Protein AF-G9Y517-F1 (afdb_monomer_lite)

Organism: NCBI:txid1002364

InterPro domains:
  IPR016024 Armadillo-type fold [SSF48371] (9-104)

Foldseek 3Di:
DQPDADPVLLVVLVVCLPPPPPPVVSVLVSLQSCLRHNEVVCVVVLLCQLAVPPDPSSNLSSLSSLLSNCVNPVVCLVVSLVSLLVSLVRDDDLLSNLSSLQSNCSSVVHCLFWDADPVGNSDIDGDSVSSVVSSVVVSVVD

Radius of gyration: 14.8 Å; chains: 1; bounding box: 39×31×41 Å

Structure (mmCIF, N/CA/C/O backbone):
data_AF-G9Y517-F1
#
_entry.id   AF-G9Y517-F1
#
loop_
_atom_site.group_PDB
_atom_site.id
_atom_site.type_symbol
_atom_site.label_atom_id
_atom_site.label_alt_id
_atom_site.label_comp_id
_atom_site.label_asym_id
_atom_site.label_entity_id
_atom_site.label_seq_id
_atom_site.pdbx_PDB_ins_code
_atom_site.Cartn_x
_atom_site.Cartn_y
_atom_site.Cartn_z
_atom_site.occupancy
_atom_site.B_iso_or_equiv
_atom_site.auth_seq_id
_atom_site.auth_comp_id
_atom_site.auth_asym_id
_atom_site.auth_atom_id
_atom_site.pdbx_PDB_model_num
ATOM 1 N N . MET A 1 1 ? -6.512 11.450 -17.112 1.00 41.44 1 MET A N 1
ATOM 2 C CA . MET A 1 1 ? -5.089 11.076 -17.294 1.00 41.44 1 MET A CA 1
ATOM 3 C C . MET A 1 1 ? -4.964 9.589 -16.956 1.00 41.44 1 MET A C 1
ATOM 5 O O . MET A 1 1 ? -5.635 9.190 -16.020 1.00 41.44 1 MET A O 1
ATOM 9 N N . GLY A 1 2 ? -4.247 8.755 -17.728 1.00 46.31 2 GLY A N 1
ATOM 10 C CA . GLY A 1 2 ? -4.102 7.310 -17.409 1.00 46.31 2 GLY A CA 1
ATOM 11 C C . GLY A 1 2 ? -4.378 6.291 -18.531 1.00 46.31 2 GLY A C 1
ATOM 12 O O . GLY A 1 2 ? -4.600 5.121 -18.240 1.00 46.31 2 GLY A O 1
ATOM 13 N N . LYS A 1 3 ? -4.385 6.703 -19.808 1.00 56.94 3 LYS A N 1
ATOM 14 C CA . LYS A 1 3 ? -4.526 5.782 -20.959 1.00 56.94 3 LYS A CA 1
ATOM 15 C C . LYS A 1 3 ? -3.193 5.366 -21.596 1.00 56.94 3 LYS A C 1
ATOM 17 O O . LYS A 1 3 ? -3.203 4.612 -22.561 1.00 56.94 3 LYS A O 1
ATOM 22 N N . LEU A 1 4 ? -2.061 5.863 -21.091 1.00 63.06 4 LEU A N 1
ATOM 23 C CA . LEU A 1 4 ? -0.753 5.483 -21.617 1.00 63.06 4 LEU A CA 1
ATOM 24 C C . LEU A 1 4 ? -0.429 4.066 -21.128 1.00 63.06 4 LEU A C 1
ATOM 26 O O . LEU A 1 4 ? -0.341 3.834 -19.924 1.00 63.06 4 LEU A O 1
ATOM 30 N N . ARG A 1 5 ? -0.291 3.123 -22.058 1.00 68.81 5 ARG A N 1
ATOM 31 C CA . ARG A 1 5 ? 0.213 1.770 -21.805 1.00 68.81 5 ARG A CA 1
ATOM 32 C C . ARG A 1 5 ? 1.487 1.599 -22.621 1.00 68.81 5 ARG A C 1
ATOM 34 O O . ARG A 1 5 ? 1.512 1.969 -23.790 1.00 68.81 5 ARG A O 1
ATOM 41 N N . CYS A 1 6 ? 2.537 1.082 -21.996 1.00 84.19 6 CYS A N 1
ATOM 42 C CA . CYS A 1 6 ? 3.800 0.782 -22.661 1.00 84.19 6 CYS A CA 1
ATOM 43 C C . CYS A 1 6 ? 4.339 -0.535 -22.107 1.00 84.19 6 CYS A C 1
ATOM 45 O O . CYS A 1 6 ? 4.932 -0.564 -21.031 1.00 84.19 6 CYS A O 1
ATOM 47 N N . GLU A 1 7 ? 4.109 -1.627 -22.832 1.00 85.62 7 GLU A N 1
ATOM 48 C CA . GLU A 1 7 ? 4.526 -2.969 -22.406 1.00 85.62 7 GLU A CA 1
ATOM 49 C C . GLU A 1 7 ? 6.039 -3.059 -22.203 1.00 85.62 7 GLU A C 1
ATOM 51 O O . GLU A 1 7 ? 6.492 -3.660 -21.233 1.00 85.62 7 GLU A O 1
ATOM 56 N N . TYR A 1 8 ? 6.822 -2.389 -23.053 1.00 89.81 8 TYR A N 1
ATOM 57 C CA . TYR A 1 8 ? 8.273 -2.321 -22.902 1.00 89.81 8 TYR A CA 1
ATOM 58 C C . TYR A 1 8 ? 8.694 -1.643 -21.590 1.00 89.81 8 TYR A C 1
ATOM 60 O O . TYR A 1 8 ? 9.484 -2.202 -20.835 1.00 89.81 8 TYR A O 1
ATOM 68 N N . ALA A 1 9 ? 8.133 -0.469 -21.276 1.00 90.56 9 ALA A N 1
ATOM 69 C CA . ALA A 1 9 ? 8.460 0.243 -20.040 1.00 90.56 9 ALA A CA 1
ATOM 70 C C . ALA A 1 9 ? 8.012 -0.535 -18.794 1.00 90.56 9 ALA A C 1
ATOM 72 O O . ALA A 1 9 ? 8.720 -0.540 -17.791 1.00 90.56 9 ALA A O 1
ATOM 73 N N . LEU A 1 10 ? 6.865 -1.217 -18.868 1.00 92.56 10 LEU A N 1
ATOM 74 C CA . LEU A 1 10 ? 6.382 -2.064 -17.781 1.00 92.56 10 LEU A CA 1
ATOM 75 C C . LEU A 1 10 ? 7.316 -3.263 -17.576 1.00 92.56 10 LEU A C 1
ATOM 77 O O . LEU A 1 10 ? 7.724 -3.529 -16.450 1.00 92.56 10 LEU A O 1
ATOM 81 N N . SER A 1 11 ? 7.715 -3.929 -18.661 1.00 92.12 11 SER A N 1
ATOM 82 C CA . SER A 1 11 ? 8.642 -5.069 -18.622 1.00 92.12 11 SER A CA 1
ATOM 83 C C . SER A 1 11 ? 9.999 -4.675 -18.039 1.00 92.12 11 SER A C 1
ATOM 85 O O . SER A 1 11 ? 10.548 -5.392 -17.206 1.00 92.12 11 SER A O 1
ATOM 87 N N . LEU A 1 12 ? 10.511 -3.502 -18.421 1.00 92.88 12 LEU A N 1
ATOM 88 C CA . LEU A 1 12 ? 11.741 -2.949 -17.864 1.00 92.88 12 LEU A CA 1
ATOM 89 C C . LEU A 1 12 ? 11.582 -2.623 -16.370 1.00 92.88 12 LEU A C 1
ATOM 91 O O . LEU A 1 12 ? 12.456 -2.928 -15.567 1.00 92.88 12 LEU A O 1
ATOM 95 N N . ALA A 1 13 ? 10.452 -2.047 -15.957 1.00 94.62 13 ALA A N 1
ATOM 96 C CA . ALA A 1 13 ? 10.204 -1.800 -14.539 1.00 94.62 13 ALA A CA 1
ATOM 97 C C . ALA A 1 13 ? 10.179 -3.109 -13.728 1.00 94.62 13 ALA A C 1
ATOM 99 O O . ALA A 1 13 ? 10.792 -3.177 -12.663 1.00 94.62 13 ALA A O 1
ATOM 100 N N . PHE A 1 14 ? 9.556 -4.169 -14.255 1.00 93.81 14 PHE A N 1
ATOM 101 C CA . PHE A 1 14 ? 9.573 -5.498 -13.638 1.00 93.81 14 PHE A CA 1
ATOM 102 C C . PHE A 1 14 ? 10.987 -6.080 -13.511 1.00 93.81 14 PHE A C 1
ATOM 104 O O . PHE A 1 14 ? 11.303 -6.663 -12.476 1.00 93.81 14 PHE A O 1
ATOM 111 N N . SER A 1 15 ? 11.858 -5.901 -14.510 1.00 91.81 15 SER A N 1
ATOM 112 C CA . SER A 1 15 ? 13.219 -6.451 -14.448 1.00 91.81 15 SER A CA 1
ATOM 113 C C . SER A 1 15 ? 14.106 -5.764 -13.406 1.00 91.81 15 SER A C 1
ATOM 115 O O . SER A 1 15 ? 15.059 -6.371 -12.928 1.00 91.81 15 SER A O 1
ATOM 117 N N . TYR A 1 16 ? 13.808 -4.512 -13.044 1.00 92.69 16 TYR A N 1
ATOM 118 C CA . TYR A 1 16 ? 14.651 -3.708 -12.152 1.00 92.69 16 TYR A CA 1
ATOM 119 C C . TYR A 1 16 ? 14.077 -3.489 -10.745 1.00 92.69 16 TYR A C 1
ATOM 121 O O . TYR A 1 16 ? 14.823 -3.118 -9.841 1.00 92.69 16 TYR A O 1
ATOM 129 N N . VAL A 1 17 ? 12.793 -3.769 -10.498 1.00 92.75 17 VAL A N 1
ATOM 130 C CA . VAL A 1 17 ? 12.168 -3.560 -9.172 1.00 92.75 17 VAL A CA 1
ATOM 131 C C . VAL A 1 17 ? 12.706 -4.499 -8.073 1.00 92.75 17 VAL A C 1
ATOM 133 O O . VAL A 1 17 ? 12.596 -4.201 -6.877 1.00 92.75 17 VAL A O 1
ATOM 136 N N . HIS A 1 18 ? 13.337 -5.608 -8.470 1.00 88.44 18 HIS A N 1
ATOM 137 C CA . HIS A 1 18 ? 14.040 -6.564 -7.600 1.00 88.44 18 HIS A CA 1
ATOM 138 C C . HIS A 1 18 ? 15.570 -6.429 -7.662 1.00 88.44 18 HIS A C 1
ATOM 140 O O . HIS A 1 18 ? 16.272 -7.333 -7.234 1.00 88.44 18 HIS A O 1
ATOM 146 N N . ASN A 1 19 ? 16.107 -5.357 -8.252 1.00 82.56 19 ASN A N 1
ATOM 147 C CA . ASN A 1 19 ? 17.553 -5.218 -8.376 1.00 82.56 19 ASN A CA 1
ATOM 148 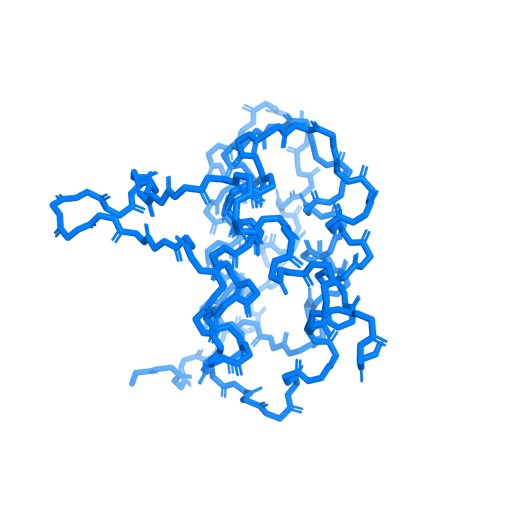C C . ASN A 1 19 ? 18.188 -4.929 -7.006 1.00 82.56 19 ASN A C 1
ATOM 150 O O . ASN A 1 19 ? 18.082 -3.812 -6.508 1.00 82.56 19 ASN A O 1
ATOM 154 N N . ASP A 1 20 ? 18.871 -5.923 -6.442 1.00 70.44 20 ASP A N 1
ATOM 155 C CA . ASP A 1 20 ? 19.502 -5.850 -5.119 1.00 70.44 20 ASP A CA 1
ATOM 156 C C . ASP A 1 20 ? 20.866 -5.126 -5.122 1.00 70.44 20 ASP A C 1
ATOM 158 O O . ASP A 1 20 ? 21.506 -5.020 -4.083 1.00 70.44 20 ASP A O 1
ATOM 162 N N . ASN A 1 21 ? 21.326 -4.598 -6.267 1.00 73.00 21 ASN A N 1
ATOM 163 C CA . ASN A 1 21 ? 22.617 -3.900 -6.389 1.00 73.00 21 ASN A CA 1
ATOM 164 C C . ASN A 1 21 ? 22.599 -2.454 -5.828 1.00 73.00 21 ASN A C 1
ATOM 166 O O . ASN A 1 21 ? 23.103 -1.540 -6.477 1.00 73.00 21 ASN A O 1
ATOM 170 N N . ASP A 1 22 ? 21.989 -2.227 -4.661 1.00 62.97 22 ASP A N 1
ATOM 171 C CA . ASP A 1 22 ? 21.970 -0.954 -3.907 1.00 62.97 22 ASP A CA 1
ATOM 172 C C . ASP A 1 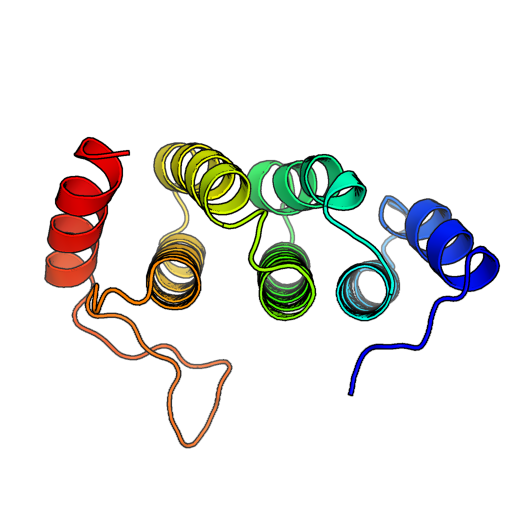22 ? 21.358 0.281 -4.612 1.00 62.97 22 ASP A C 1
ATOM 174 O O . ASP A 1 22 ? 21.472 1.413 -4.133 1.00 62.97 22 ASP A O 1
ATOM 178 N N . TYR A 1 23 ? 20.637 0.113 -5.723 1.00 83.31 23 TYR A N 1
ATOM 179 C CA . TYR A 1 23 ? 19.961 1.225 -6.406 1.00 83.31 23 TYR A CA 1
ATOM 180 C C . TYR A 1 23 ? 18.499 1.383 -5.974 1.00 83.31 23 TYR A C 1
ATOM 182 O O . TYR A 1 23 ? 17.586 1.296 -6.799 1.00 83.31 23 TYR A O 1
ATOM 190 N N . ASP A 1 24 ? 18.261 1.676 -4.694 1.00 89.75 24 ASP A N 1
ATOM 191 C CA . ASP A 1 24 ? 16.908 1.904 -4.160 1.00 89.75 24 ASP A CA 1
ATOM 192 C C . ASP A 1 24 ? 16.125 2.949 -4.964 1.00 89.75 24 ASP A C 1
ATOM 194 O O . ASP A 1 24 ? 14.946 2.765 -5.253 1.00 89.75 24 ASP A O 1
ATOM 198 N N . TYR A 1 25 ? 16.799 3.999 -5.435 1.00 91.31 25 TYR A N 1
ATOM 199 C CA . TYR A 1 25 ? 16.186 4.995 -6.314 1.00 91.31 25 TYR A CA 1
ATOM 200 C C . TYR A 1 25 ? 15.591 4.381 -7.595 1.00 91.31 25 TYR A C 1
ATOM 202 O O . TYR A 1 25 ? 14.483 4.730 -7.994 1.00 91.31 25 TYR A O 1
ATOM 210 N N . ILE A 1 26 ? 16.292 3.436 -8.234 1.00 92.62 26 ILE A N 1
ATOM 211 C CA . ILE A 1 26 ? 15.789 2.771 -9.445 1.00 92.62 26 ILE A CA 1
ATOM 212 C C . ILE A 1 26 ? 14.550 1.946 -9.102 1.00 92.62 26 ILE A C 1
ATOM 214 O O . ILE A 1 26 ? 13.549 2.021 -9.810 1.00 92.62 26 ILE A O 1
ATOM 218 N N . ARG A 1 27 ? 14.586 1.201 -7.995 1.00 94.38 27 ARG A N 1
ATOM 219 C CA . ARG A 1 27 ? 13.462 0.372 -7.541 1.00 94.38 27 ARG A CA 1
ATOM 220 C C . ARG A 1 27 ? 12.228 1.219 -7.222 1.00 94.38 27 ARG A C 1
ATOM 222 O O . ARG A 1 27 ? 11.115 0.843 -7.587 1.00 94.38 27 ARG A O 1
ATOM 229 N N . GLU A 1 28 ? 12.435 2.375 -6.596 1.00 94.75 28 GLU A N 1
ATOM 230 C CA . GLU A 1 28 ? 11.397 3.369 -6.320 1.00 94.75 28 GLU A CA 1
ATOM 231 C C . GLU A 1 28 ? 10.752 3.869 -7.622 1.00 94.75 28 GLU A C 1
ATOM 233 O O . GLU A 1 28 ? 9.532 3.798 -7.788 1.00 94.75 28 GLU A O 1
ATOM 238 N N . VAL A 1 29 ? 11.572 4.287 -8.594 1.00 94.56 29 VAL A N 1
ATOM 239 C CA . VAL A 1 29 ? 11.108 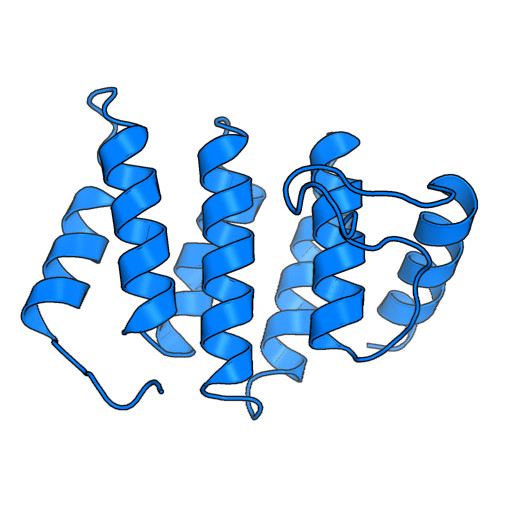4.723 -9.920 1.00 94.56 29 VAL A CA 1
ATOM 240 C C . VAL A 1 29 ? 10.347 3.607 -10.637 1.00 94.56 29 VAL A C 1
ATOM 242 O O . VAL A 1 29 ? 9.287 3.862 -11.212 1.00 94.56 29 VAL A O 1
ATOM 245 N N . CYS A 1 30 ? 10.829 2.364 -10.574 1.00 95.88 30 CYS A N 1
ATOM 246 C CA . CYS A 1 30 ? 10.135 1.216 -11.150 1.00 95.88 30 CYS A CA 1
ATOM 247 C C . CYS A 1 30 ? 8.737 1.032 -10.545 1.00 95.88 30 CYS A C 1
ATOM 249 O O . CYS A 1 30 ? 7.791 0.781 -11.290 1.00 95.88 30 CYS A O 1
ATOM 251 N N . LEU A 1 31 ? 8.569 1.213 -9.231 1.00 97.00 31 LEU A N 1
ATOM 252 C CA . LEU A 1 31 ? 7.254 1.142 -8.588 1.00 97.00 31 LEU A CA 1
ATOM 253 C C . LEU A 1 31 ? 6.316 2.256 -9.062 1.00 97.00 31 LEU A C 1
ATOM 255 O O . LEU A 1 31 ? 5.147 1.981 -9.336 1.00 97.00 31 LEU A O 1
ATOM 259 N N . TYR A 1 32 ? 6.811 3.484 -9.244 1.00 94.94 32 TYR A N 1
ATOM 260 C CA . TYR A 1 32 ? 6.000 4.555 -9.830 1.00 94.94 32 TYR A CA 1
ATOM 261 C C . TYR A 1 32 ? 5.566 4.232 -11.260 1.00 94.94 32 TYR A C 1
ATOM 263 O O . TYR A 1 32 ? 4.387 4.386 -11.585 1.00 94.94 32 TYR A O 1
ATOM 271 N N . VAL A 1 33 ? 6.476 3.711 -12.091 1.00 95.00 33 VAL A N 1
ATOM 272 C CA . VAL A 1 33 ? 6.149 3.260 -13.451 1.00 95.00 33 VAL A CA 1
ATOM 273 C C . VAL A 1 33 ? 5.076 2.170 -13.404 1.00 95.00 33 VAL A C 1
ATOM 275 O O . VAL A 1 33 ? 4.045 2.312 -14.061 1.00 95.00 33 VAL A O 1
ATOM 278 N N . ILE A 1 34 ? 5.249 1.132 -12.581 1.00 95.69 34 ILE A N 1
ATOM 279 C CA . ILE A 1 34 ? 4.254 0.061 -12.404 1.00 95.69 34 ILE A CA 1
ATOM 280 C C . ILE A 1 34 ? 2.892 0.643 -11.994 1.00 95.69 34 ILE A C 1
ATOM 282 O O . ILE A 1 34 ? 1.871 0.280 -12.577 1.00 95.69 34 ILE A O 1
ATOM 286 N N . GLY A 1 35 ? 2.858 1.596 -11.060 1.00 95.12 35 GLY A N 1
ATOM 287 C CA . GLY A 1 35 ? 1.628 2.280 -10.658 1.00 95.12 35 GLY A CA 1
ATOM 288 C C . GLY A 1 35 ? 0.942 3.030 -11.804 1.00 95.12 35 GLY A C 1
ATOM 289 O O . GLY A 1 35 ? -0.278 2.944 -11.966 1.00 95.12 35 GLY A O 1
ATOM 290 N N . TRP A 1 36 ? 1.717 3.747 -12.622 1.00 92.94 36 TRP A N 1
ATOM 291 C CA . TRP A 1 36 ? 1.196 4.556 -13.726 1.00 92.94 36 TRP A CA 1
ATOM 292 C C . TRP A 1 36 ? 0.667 3.726 -14.896 1.00 92.94 36 TRP A C 1
ATOM 294 O O . TRP A 1 36 ? -0.375 4.073 -15.458 1.00 92.94 36 TRP A O 1
ATOM 304 N N . ILE A 1 37 ? 1.375 2.658 -15.281 1.00 92.56 37 ILE A N 1
ATOM 305 C CA . ILE A 1 37 ? 1.100 1.935 -16.534 1.00 92.56 37 ILE A CA 1
ATOM 306 C C . ILE A 1 37 ? 0.709 0.461 -16.367 1.00 92.56 37 ILE A C 1
ATOM 308 O O . ILE A 1 37 ? 0.202 -0.099 -17.335 1.00 92.56 37 ILE A O 1
ATOM 312 N N . GLY A 1 38 ? 0.860 -0.144 -15.181 1.00 91.94 38 GLY A N 1
ATOM 313 C CA . GLY A 1 38 ? 0.538 -1.559 -14.896 1.00 91.94 38 GLY A CA 1
ATOM 314 C C . GLY A 1 38 ? -0.962 -1.880 -14.929 1.00 91.94 38 GLY A C 1
ATOM 315 O O . GLY A 1 38 ? -1.727 -1.168 -15.561 1.00 91.94 38 GLY A O 1
ATOM 316 N N . ASP A 1 39 ? -1.446 -2.889 -14.223 1.00 92.69 39 ASP A N 1
ATOM 317 C CA . ASP A 1 39 ? -2.881 -3.090 -13.947 1.00 92.69 39 ASP A CA 1
ATOM 318 C C . ASP A 1 39 ? -3.045 -3.974 -12.700 1.00 92.69 39 ASP A C 1
ATOM 320 O O . ASP A 1 39 ? -2.090 -4.141 -11.939 1.00 92.69 39 ASP A O 1
ATOM 324 N N . SER A 1 40 ? -4.241 -4.512 -12.440 1.00 93.94 40 SER A N 1
ATOM 325 C CA . SER A 1 40 ? -4.472 -5.361 -11.266 1.00 93.94 40 SER A CA 1
ATOM 326 C C . SER A 1 40 ? -3.593 -6.619 -11.245 1.00 93.94 40 SER A C 1
ATOM 328 O O . SER A 1 40 ? -3.294 -7.115 -10.164 1.00 93.94 40 SER A O 1
ATOM 330 N N . SER A 1 41 ? -3.068 -7.084 -12.387 1.00 94.00 41 SER A N 1
ATOM 331 C CA . SER A 1 41 ? -2.099 -8.194 -12.415 1.00 94.00 41 SER A CA 1
ATOM 332 C C . SER A 1 41 ? -0.785 -7.873 -11.691 1.00 94.00 41 SER A C 1
ATOM 334 O O . SER A 1 41 ? -0.048 -8.781 -11.319 1.00 94.00 41 SER A O 1
ATOM 336 N N . CYS A 1 42 ? -0.495 -6.590 -11.444 1.00 95.69 42 CYS A N 1
ATOM 337 C CA . CYS A 1 42 ? 0.692 -6.143 -10.713 1.00 95.69 42 CYS A CA 1
ATOM 338 C C . CYS A 1 42 ? 0.512 -6.193 -9.184 1.00 95.69 42 CYS A C 1
ATOM 340 O O . CYS A 1 42 ? 1.489 -6.039 -8.450 1.00 95.69 42 CYS A O 1
ATOM 342 N N . LEU A 1 43 ? -0.713 -6.392 -8.680 1.00 96.19 43 LEU A N 1
ATOM 343 C CA . LEU A 1 43 ? -1.009 -6.363 -7.244 1.00 96.19 43 LEU A CA 1
ATOM 344 C C . LEU A 1 43 ? -0.209 -7.384 -6.413 1.00 96.19 43 LEU A C 1
ATOM 346 O O . LEU A 1 43 ? 0.245 -6.995 -5.336 1.00 96.19 43 LEU A O 1
ATOM 350 N N . PRO A 1 44 ? 0.048 -8.629 -6.872 1.00 95.69 44 PRO A N 1
ATOM 351 C CA . PRO A 1 44 ? 0.891 -9.571 -6.136 1.00 95.69 44 PRO A CA 1
ATOM 352 C C . PRO A 1 44 ? 2.317 -9.057 -5.903 1.00 95.69 44 PRO A C 1
ATOM 354 O O . PRO A 1 44 ? 2.826 -9.158 -4.789 1.00 95.69 44 PRO A O 1
ATOM 357 N N . LEU A 1 45 ? 2.935 -8.441 -6.918 1.00 96.50 45 LEU A N 1
ATOM 358 C CA . LEU A 1 45 ? 4.264 -7.836 -6.785 1.00 96.50 45 LEU A CA 1
ATOM 359 C C . LEU A 1 45 ? 4.247 -6.678 -5.787 1.00 96.50 45 LEU A C 1
ATOM 361 O O . LEU A 1 45 ? 5.148 -6.532 -4.968 1.00 96.50 45 LEU A O 1
ATOM 365 N N . ILE A 1 46 ? 3.215 -5.841 -5.841 1.00 96.81 46 ILE A N 1
ATOM 366 C CA . ILE A 1 46 ? 3.120 -4.690 -4.944 1.00 96.81 46 ILE A CA 1
ATOM 367 C C . ILE A 1 46 ? 2.868 -5.143 -3.500 1.00 96.81 46 ILE A C 1
ATOM 369 O O . ILE A 1 46 ? 3.443 -4.565 -2.580 1.00 96.81 46 ILE A O 1
ATOM 373 N N . LYS A 1 47 ? 2.070 -6.203 -3.292 1.00 96.38 47 LYS A N 1
ATOM 374 C CA . LYS A 1 47 ? 1.905 -6.845 -1.979 1.00 96.38 47 LYS A CA 1
ATOM 375 C C . LYS A 1 47 ? 3.255 -7.314 -1.438 1.00 96.38 47 LYS A C 1
ATOM 377 O O . LYS A 1 47 ? 3.589 -6.985 -0.305 1.00 96.38 47 LYS A O 1
ATOM 382 N N . ASP A 1 48 ? 4.036 -8.020 -2.256 1.00 95.62 48 ASP A N 1
ATOM 383 C CA . ASP A 1 48 ? 5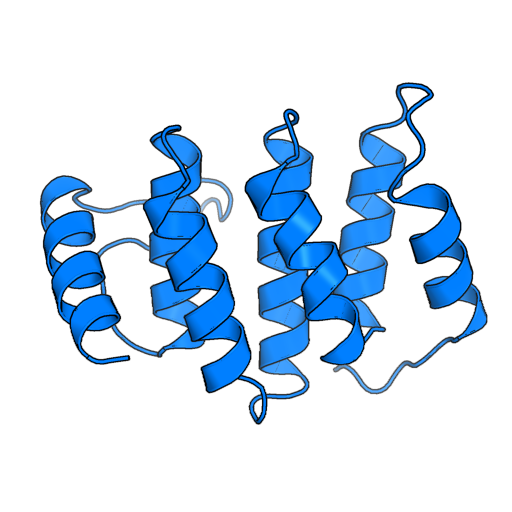.382 -8.472 -1.889 1.00 95.62 48 ASP A CA 1
ATOM 384 C C . ASP A 1 48 ? 6.260 -7.299 -1.425 1.00 95.62 48 ASP A C 1
ATOM 386 O O . ASP A 1 48 ? 6.824 -7.347 -0.333 1.00 95.62 48 ASP A O 1
ATOM 390 N N . LYS A 1 49 ? 6.279 -6.191 -2.177 1.00 95.38 49 LYS A N 1
ATOM 391 C CA . LYS A 1 49 ? 7.038 -4.986 -1.800 1.00 95.38 49 LYS A CA 1
ATOM 392 C C . LYS A 1 49 ? 6.502 -4.248 -0.577 1.00 95.38 49 LYS A C 1
ATOM 394 O O . LYS A 1 49 ? 7.263 -3.538 0.066 1.00 95.38 49 LYS A O 1
ATOM 399 N N . LEU A 1 50 ? 5.232 -4.399 -0.217 1.00 94.50 50 LEU A N 1
ATOM 400 C CA . LEU A 1 50 ? 4.701 -3.850 1.034 1.00 94.50 50 LEU A CA 1
ATOM 401 C C . LEU A 1 50 ? 5.068 -4.717 2.249 1.00 94.50 50 LEU A C 1
ATOM 403 O O . LEU A 1 50 ? 5.351 -4.183 3.325 1.00 94.50 50 LEU A O 1
ATOM 407 N N . THR A 1 51 ? 5.079 -6.041 2.086 1.00 94.00 51 THR A N 1
ATOM 408 C CA . THR A 1 51 ? 5.308 -6.991 3.182 1.00 94.00 51 THR A CA 1
ATOM 409 C C . THR A 1 51 ? 6.792 -7.242 3.440 1.00 94.00 51 THR A C 1
ATOM 411 O O . THR A 1 51 ? 7.240 -7.092 4.573 1.00 94.00 51 THR A O 1
ATOM 414 N N . ASN A 1 52 ? 7.550 -7.598 2.402 1.00 91.88 52 ASN A N 1
ATOM 415 C CA . ASN A 1 52 ? 8.879 -8.209 2.530 1.00 91.88 52 ASN A CA 1
ATOM 416 C C . ASN A 1 52 ? 10.042 -7.225 2.361 1.00 91.88 52 ASN A C 1
ATOM 418 O O . ASN A 1 52 ? 11.205 -7.602 2.478 1.00 91.88 52 ASN A O 1
ATOM 422 N N . GLU A 1 53 ? 9.746 -5.968 2.057 1.00 91.81 53 GLU A N 1
ATOM 423 C CA . GLU A 1 53 ? 10.761 -4.946 1.854 1.00 91.81 53 GLU A CA 1
ATOM 424 C C . GLU A 1 53 ? 11.302 -4.392 3.177 1.00 91.81 53 GLU A C 1
ATOM 426 O O . GLU A 1 53 ? 10.537 -4.129 4.101 1.00 91.81 53 GLU A O 1
ATOM 431 N N . ASN A 1 54 ? 12.606 -4.130 3.254 1.00 88.69 54 ASN A N 1
ATOM 432 C CA . ASN A 1 54 ? 13.211 -3.482 4.420 1.00 88.69 54 ASN A CA 1
ATOM 433 C C . ASN A 1 54 ? 13.283 -1.960 4.251 1.00 88.69 54 ASN A C 1
ATOM 435 O O . ASN A 1 54 ? 13.193 -1.216 5.229 1.00 88.69 54 ASN A O 1
ATOM 439 N N . ASN A 1 55 ? 13.426 -1.476 3.015 1.00 90.62 55 ASN A N 1
ATOM 440 C CA . ASN A 1 55 ? 13.499 -0.050 2.744 1.00 90.62 55 ASN A CA 1
ATOM 441 C C . ASN A 1 55 ? 12.112 0.619 2.824 1.00 90.62 55 ASN A C 1
ATOM 443 O O . ASN A 1 55 ? 11.222 0.396 1.997 1.00 90.62 55 ASN A O 1
ATOM 447 N N . LEU A 1 56 ? 11.959 1.526 3.794 1.00 89.25 56 LEU A N 1
ATOM 448 C CA . LEU A 1 56 ? 10.737 2.298 4.029 1.00 89.25 56 LEU A CA 1
ATOM 449 C C . LEU A 1 56 ? 10.252 3.058 2.781 1.00 89.25 56 LEU A C 1
ATOM 451 O O . LEU A 1 56 ? 9.053 3.081 2.505 1.00 89.25 56 LEU A O 1
ATOM 455 N N . LYS A 1 57 ? 11.164 3.663 2.010 1.00 90.19 57 LYS A N 1
ATOM 456 C CA . LYS A 1 57 ? 10.816 4.419 0.796 1.00 90.19 57 LYS A CA 1
ATOM 457 C C . LYS A 1 57 ? 10.208 3.513 -0.265 1.00 90.19 57 LYS A C 1
ATOM 459 O O . LYS A 1 57 ? 9.212 3.876 -0.883 1.00 90.19 57 LYS A O 1
ATOM 464 N N . ILE A 1 58 ? 10.748 2.306 -0.419 1.00 94.19 58 ILE A N 1
ATOM 465 C CA . ILE A 1 58 ? 10.232 1.314 -1.366 1.00 94.19 58 ILE A CA 1
ATOM 466 C C . ILE A 1 58 ? 8.841 0.828 -0.939 1.00 94.19 58 ILE A C 1
ATOM 468 O O . ILE A 1 58 ? 7.945 0.765 -1.781 1.00 94.19 58 ILE A O 1
ATOM 472 N N . LYS A 1 59 ? 8.600 0.595 0.361 1.00 94.12 59 LYS A N 1
ATOM 473 C CA . LYS A 1 59 ? 7.244 0.305 0.870 1.00 94.12 59 LYS A CA 1
ATOM 474 C C . LYS A 1 59 ? 6.259 1.439 0.564 1.00 94.12 59 LYS A C 1
ATOM 476 O O . LYS A 1 59 ? 5.145 1.191 0.102 1.00 94.12 59 LYS A O 1
ATOM 481 N N . ILE A 1 60 ? 6.657 2.693 0.790 1.00 91.88 60 ILE A N 1
ATOM 482 C CA . ILE A 1 60 ? 5.815 3.867 0.508 1.00 91.88 60 ILE A CA 1
ATOM 483 C C . ILE A 1 60 ? 5.513 3.972 -0.994 1.00 91.88 60 ILE A C 1
ATOM 485 O O . ILE A 1 60 ? 4.355 4.175 -1.373 1.00 91.88 60 ILE A O 1
ATOM 489 N N . ALA A 1 61 ? 6.517 3.784 -1.852 1.00 94.81 61 ALA A N 1
ATOM 490 C CA . ALA A 1 61 ? 6.346 3.778 -3.302 1.00 94.81 61 ALA A CA 1
ATOM 491 C C . ALA A 1 61 ? 5.418 2.643 -3.764 1.00 94.81 61 ALA A C 1
ATOM 493 O O . ALA A 1 61 ? 4.558 2.865 -4.617 1.00 94.81 61 ALA A O 1
ATOM 494 N N . ALA A 1 62 ? 5.510 1.459 -3.151 1.00 96.81 62 ALA A N 1
ATOM 495 C CA . ALA A 1 62 ? 4.611 0.339 -3.416 1.00 96.81 62 ALA A CA 1
ATOM 496 C C . ALA A 1 62 ? 3.156 0.681 -3.044 1.00 96.81 62 ALA A C 1
ATOM 498 O O . ALA A 1 62 ? 2.245 0.480 -3.849 1.00 96.81 62 ALA A O 1
ATOM 499 N N . GLY A 1 63 ? 2.925 1.296 -1.880 1.00 95.69 63 GLY A N 1
ATOM 500 C CA . GLY A 1 63 ? 1.597 1.784 -1.488 1.00 95.69 63 GLY A CA 1
ATOM 501 C C . GLY A 1 63 ? 1.035 2.828 -2.462 1.00 95.69 63 GLY A C 1
ATOM 502 O O . GLY A 1 63 ? -0.138 2.769 -2.840 1.00 95.69 63 GLY A O 1
ATOM 503 N N . SER A 1 64 ? 1.882 3.741 -2.942 1.00 94.75 64 SER A N 1
ATOM 504 C CA . SER A 1 64 ? 1.519 4.711 -3.982 1.00 94.75 64 SER A CA 1
ATOM 505 C C . SER A 1 64 ? 1.163 4.025 -5.306 1.00 94.75 64 SER A C 1
ATOM 507 O O . SER A 1 64 ? 0.149 4.367 -5.915 1.00 94.75 64 SER A O 1
ATOM 509 N N . ALA A 1 65 ? 1.932 3.020 -5.733 1.00 96.62 65 ALA A N 1
ATOM 510 C CA . ALA A 1 65 ? 1.642 2.240 -6.935 1.00 96.62 65 ALA A CA 1
ATOM 511 C C . ALA A 1 65 ? 0.289 1.516 -6.835 1.00 96.62 65 ALA A C 1
ATOM 513 O O . ALA A 1 65 ? -0.510 1.560 -7.774 1.00 96.62 65 ALA A O 1
ATOM 514 N N . MET A 1 66 ? -0.011 0.929 -5.671 1.00 97.12 66 MET A N 1
ATOM 515 C CA . MET A 1 66 ? -1.300 0.290 -5.391 1.00 97.12 66 MET A CA 1
ATOM 516 C C . MET A 1 66 ? -2.465 1.279 -5.520 1.00 97.12 66 MET A C 1
ATOM 518 O O . MET A 1 66 ? -3.466 0.980 -6.175 1.00 97.12 66 MET A O 1
ATOM 522 N N . ARG A 1 67 ? -2.315 2.484 -4.952 1.00 95.62 67 ARG A N 1
ATOM 523 C CA . ARG A 1 67 ? -3.307 3.567 -5.045 1.00 95.62 67 ARG A CA 1
ATOM 524 C C . ARG A 1 67 ? -3.586 3.957 -6.500 1.00 95.62 67 ARG A C 1
ATOM 526 O O . ARG A 1 67 ? -4.744 4.092 -6.890 1.00 95.62 67 ARG A O 1
ATOM 533 N N . GLN A 1 68 ? -2.534 4.090 -7.309 1.00 94.94 68 GLN A N 1
ATOM 534 C CA . GLN A 1 68 ? -2.651 4.453 -8.725 1.00 94.94 68 GLN A CA 1
ATOM 535 C C . GLN A 1 68 ? -3.342 3.365 -9.558 1.00 94.94 68 GLN A C 1
ATOM 537 O O . GLN A 1 68 ? -4.186 3.675 -10.404 1.00 94.94 68 GLN A O 1
ATOM 542 N N . ILE A 1 69 ? -3.041 2.089 -9.296 1.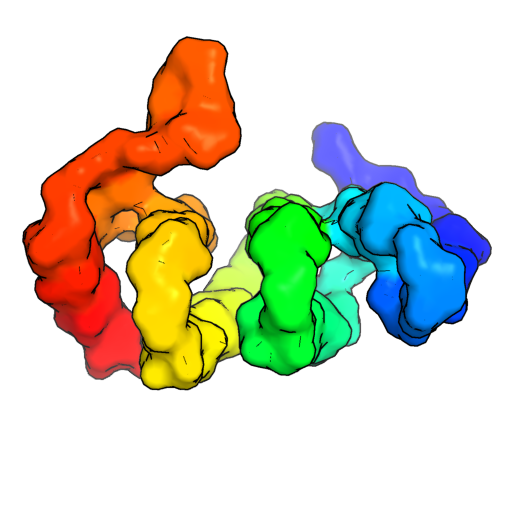00 94.56 69 ILE A N 1
ATOM 543 C CA . ILE A 1 69 ? -3.741 0.966 -9.935 1.00 94.56 69 ILE A CA 1
ATOM 544 C C . ILE A 1 69 ? -5.229 0.999 -9.590 1.00 94.56 69 ILE A C 1
ATOM 546 O O . ILE A 1 69 ? -6.053 0.942 -10.503 1.00 94.56 69 ILE A O 1
ATOM 550 N N . PHE A 1 70 ? -5.579 1.168 -8.311 1.00 95.56 70 PHE A N 1
ATOM 551 C CA . PHE A 1 70 ? -6.975 1.279 -7.887 1.00 95.56 70 PHE A CA 1
ATOM 552 C C . PHE A 1 70 ? -7.710 2.427 -8.589 1.00 95.56 70 PHE A C 1
ATOM 554 O O . PHE A 1 70 ? -8.779 2.209 -9.153 1.00 95.56 70 PHE A O 1
ATOM 561 N N . TRP A 1 71 ? -7.147 3.639 -8.621 1.00 93.50 71 TRP A N 1
ATOM 562 C CA . TRP A 1 71 ? -7.817 4.781 -9.256 1.00 93.50 71 TRP A CA 1
ATOM 563 C C . TRP A 1 71 ? -8.064 4.593 -10.752 1.00 93.50 71 TRP A C 1
ATOM 565 O O . TRP A 1 71 ? -9.047 5.105 -11.288 1.00 93.50 71 TRP A O 1
ATOM 575 N N . ARG A 1 72 ? -7.197 3.847 -11.435 1.00 90.19 72 ARG A N 1
ATOM 576 C CA . ARG A 1 72 ? -7.362 3.537 -12.857 1.00 90.19 72 ARG A CA 1
ATOM 577 C C . ARG A 1 72 ? -8.268 2.336 -13.105 1.00 90.19 72 ARG A C 1
ATOM 579 O O . ARG A 1 72 ? -8.844 2.221 -14.185 1.00 90.19 72 ARG A O 1
ATOM 586 N N . SER A 1 73 ? -8.383 1.424 -12.148 1.00 90.00 73 SER A N 1
ATOM 587 C CA . SER A 1 73 ? -9.227 0.233 -12.248 1.00 90.00 73 SER A CA 1
ATOM 588 C C . SER A 1 73 ? -9.981 -0.022 -10.941 1.00 90.00 73 SER A C 1
ATOM 590 O O . SER A 1 73 ? -9.700 -1.007 -10.264 1.00 90.00 73 SER A O 1
ATOM 592 N N . PRO A 1 74 ? -10.991 0.804 -10.597 1.00 92.06 74 PRO A N 1
ATOM 593 C CA . PRO A 1 74 ? -11.696 0.694 -9.315 1.00 92.06 74 PRO A CA 1
ATOM 594 C C . PRO A 1 74 ? -12.368 -0.664 -9.076 1.00 92.06 74 PRO A C 1
ATOM 596 O O . PRO A 1 74 ? -12.649 -1.017 -7.937 1.00 92.06 74 PRO A O 1
ATOM 599 N N . ASN A 1 75 ? -12.581 -1.462 -10.126 1.00 94.25 75 ASN A N 1
ATOM 600 C CA . ASN A 1 75 ? -13.121 -2.819 -10.025 1.00 94.25 75 ASN A CA 1
ATOM 601 C C . ASN A 1 75 ? -12.251 -3.762 -9.169 1.00 94.25 75 ASN A C 1
ATOM 603 O O . ASN A 1 75 ? -12.773 -4.751 -8.666 1.00 94.25 75 ASN A O 1
ATOM 607 N N . CYS A 1 76 ? -10.959 -3.465 -8.964 1.00 94.88 76 CYS A N 1
ATOM 608 C CA . CYS A 1 76 ? -10.093 -4.247 -8.073 1.00 94.88 76 CYS A CA 1
ATOM 609 C C . CYS A 1 76 ? -10.165 -3.815 -6.595 1.00 94.88 76 CYS A C 1
ATOM 611 O O . CYS A 1 76 ? -9.379 -4.299 -5.787 1.00 94.88 76 CYS A O 1
ATOM 613 N N . GLN A 1 77 ? -11.091 -2.926 -6.206 1.00 96.56 77 GLN A N 1
ATOM 614 C CA . GLN A 1 77 ? -11.182 -2.389 -4.840 1.00 96.56 77 GLN A CA 1
ATOM 615 C C . GLN A 1 77 ? -11.170 -3.474 -3.756 1.00 96.56 77 GLN A C 1
ATOM 617 O O . GLN A 1 77 ? -10.413 -3.368 -2.795 1.00 96.56 77 GLN A O 1
ATOM 622 N N . TYR A 1 78 ? -12.006 -4.506 -3.904 1.00 96.44 78 TYR A N 1
ATOM 623 C CA . TYR A 1 78 ? -12.116 -5.581 -2.916 1.00 96.44 78 TYR A CA 1
ATOM 624 C C . TYR A 1 78 ? -10.807 -6.369 -2.796 1.00 96.44 78 TYR A C 1
ATOM 626 O O . TYR A 1 78 ? -10.309 -6.565 -1.692 1.00 96.44 78 TYR A O 1
ATOM 634 N N . GLU A 1 79 ? -10.203 -6.731 -3.930 1.00 96.44 79 GLU A N 1
ATOM 635 C CA . GLU A 1 79 ? -8.906 -7.412 -3.978 1.00 96.44 79 GLU A CA 1
ATOM 636 C C . GLU A 1 79 ? -7.811 -6.582 -3.292 1.00 96.44 79 GLU A C 1
ATOM 638 O O . GLU A 1 79 ? -7.100 -7.088 -2.425 1.00 96.44 79 GLU A O 1
ATOM 643 N N . VAL A 1 80 ? -7.724 -5.283 -3.602 1.00 97.62 80 VAL A N 1
ATOM 644 C CA . VAL A 1 80 ? -6.773 -4.359 -2.967 1.00 97.62 80 VAL A CA 1
ATOM 645 C C . VAL A 1 80 ? -6.992 -4.289 -1.453 1.00 97.62 80 VAL A C 1
ATOM 647 O O . VAL A 1 80 ? -6.024 -4.332 -0.697 1.00 97.62 80 VAL A O 1
ATOM 650 N N . LEU A 1 81 ? -8.242 -4.214 -0.986 1.00 98.12 81 LEU A N 1
ATOM 651 C CA . LEU A 1 81 ? -8.549 -4.175 0.446 1.00 98.12 81 LEU A CA 1
ATOM 652 C C . LEU A 1 81 ? -8.180 -5.481 1.160 1.00 98.12 81 LEU A C 1
ATOM 654 O O . LEU A 1 81 ? -7.627 -5.415 2.256 1.00 98.12 81 LEU A O 1
ATOM 658 N N . CYS A 1 82 ? -8.419 -6.647 0.551 1.00 97.44 82 CYS A N 1
ATOM 659 C CA . CYS A 1 82 ? -7.980 -7.932 1.102 1.00 97.44 82 CYS A CA 1
ATOM 660 C C . CYS A 1 82 ? -6.450 -8.006 1.212 1.00 97.44 82 CYS A C 1
ATOM 662 O O . CYS A 1 82 ? -5.923 -8.400 2.248 1.00 97.44 82 CYS A O 1
ATOM 664 N N . LEU A 1 83 ? -5.723 -7.560 0.185 1.00 97.44 83 LEU A N 1
ATOM 665 C CA . LEU A 1 83 ? -4.260 -7.527 0.222 1.00 97.44 83 LEU A CA 1
ATOM 666 C C . LEU A 1 83 ? -3.741 -6.581 1.311 1.00 97.44 83 LEU A C 1
ATOM 668 O O . LEU A 1 83 ? -2.847 -6.950 2.069 1.00 97.44 83 LEU A O 1
ATOM 672 N N . LEU A 1 84 ? -4.317 -5.382 1.424 1.00 97.69 84 LEU A N 1
ATOM 673 C CA . LEU A 1 84 ? -3.945 -4.419 2.460 1.00 97.69 84 LEU A CA 1
ATOM 674 C C . LEU A 1 84 ? -4.289 -4.907 3.867 1.00 97.69 84 LEU A C 1
ATOM 676 O O . LEU A 1 84 ? -3.543 -4.603 4.794 1.00 97.69 84 LEU A O 1
ATOM 680 N N . LYS A 1 85 ? -5.373 -5.675 4.033 1.00 97.94 85 LYS A N 1
ATOM 681 C CA . LYS A 1 85 ? -5.720 -6.335 5.298 1.00 97.94 85 LYS A CA 1
ATOM 682 C C . LYS A 1 85 ? -4.596 -7.266 5.747 1.00 97.94 85 LYS A C 1
ATOM 684 O O . LYS A 1 85 ? -4.147 -7.157 6.886 1.00 97.94 85 LYS A O 1
ATOM 689 N N . ASP A 1 86 ? -4.110 -8.120 4.847 1.00 96.75 86 ASP A N 1
ATOM 690 C CA . ASP A 1 86 ? -3.003 -9.036 5.138 1.00 96.75 86 ASP A CA 1
ATOM 691 C C . ASP A 1 86 ? -1.736 -8.268 5.537 1.00 96.75 86 ASP A C 1
ATOM 693 O O . ASP A 1 86 ? -1.138 -8.543 6.579 1.00 96.75 86 ASP A O 1
ATOM 697 N N . VAL A 1 87 ? -1.357 -7.260 4.738 1.00 96.62 87 VAL A N 1
ATOM 698 C CA . VAL A 1 87 ? -0.171 -6.429 5.004 1.00 96.62 87 VAL A CA 1
ATOM 699 C C . VAL A 1 87 ? -0.301 -5.739 6.364 1.00 96.62 87 VAL A C 1
ATOM 701 O O . VAL A 1 87 ? 0.619 -5.804 7.175 1.00 96.62 87 VAL A O 1
ATOM 704 N N . TYR A 1 88 ? -1.451 -5.126 6.646 1.00 97.19 88 TYR A N 1
ATOM 705 C CA . TYR A 1 88 ? -1.709 -4.384 7.879 1.00 97.19 88 TYR A CA 1
ATOM 706 C C . TYR A 1 88 ? -1.555 -5.240 9.141 1.00 97.19 88 TYR A C 1
ATOM 708 O O . TYR A 1 88 ? -0.974 -4.772 10.123 1.00 97.19 88 TYR A O 1
ATOM 716 N N . TYR A 1 89 ? -2.039 -6.486 9.123 1.00 96.12 89 TYR A N 1
ATOM 717 C CA . TYR A 1 89 ? -1.892 -7.391 10.266 1.00 96.12 89 TYR A CA 1
ATOM 718 C C . TYR A 1 89 ? -0.481 -7.971 10.403 1.00 96.12 89 TYR A C 1
ATOM 720 O O . TYR A 1 89 ? -0.084 -8.306 11.517 1.00 96.12 89 TYR A O 1
ATOM 728 N N . SER A 1 90 ? 0.277 -8.068 9.307 1.00 94.06 90 SER A N 1
ATOM 729 C CA . SER A 1 90 ? 1.679 -8.512 9.337 1.00 94.06 90 SER A CA 1
ATOM 730 C C . SER A 1 90 ? 2.673 -7.416 9.740 1.00 94.06 90 SER A C 1
ATOM 732 O O . SER A 1 90 ? 3.777 -7.716 10.188 1.00 94.06 90 SER A O 1
ATOM 734 N N . GLU A 1 91 ? 2.297 -6.147 9.578 1.00 93.50 91 GLU A N 1
ATOM 735 C CA . GLU A 1 91 ? 3.188 -5.017 9.813 1.00 93.50 91 GLU A CA 1
ATOM 736 C C . GLU A 1 91 ? 3.337 -4.713 11.311 1.00 93.50 91 GLU A C 1
ATOM 738 O O . GLU A 1 91 ? 2.374 -4.746 12.081 1.00 93.50 91 GLU A O 1
ATOM 743 N N . ASN A 1 92 ? 4.551 -4.351 11.721 1.00 88.62 92 ASN A N 1
ATOM 744 C CA . ASN A 1 92 ? 4.884 -3.964 13.092 1.00 88.62 92 ASN A CA 1
ATOM 745 C C . ASN A 1 92 ? 5.439 -2.538 13.177 1.00 88.62 92 ASN A C 1
ATOM 747 O O . ASN A 1 92 ? 5.308 -1.901 14.221 1.00 88.62 92 ASN A O 1
ATOM 751 N N . ALA A 1 93 ? 6.009 -2.012 12.089 1.00 89.50 93 ALA A N 1
ATOM 752 C CA . ALA A 1 93 ? 6.495 -0.647 12.020 1.00 89.50 93 ALA A CA 1
ATOM 753 C C . ALA A 1 93 ? 5.323 0.339 12.064 1.00 89.50 93 ALA A C 1
ATOM 755 O O . ALA A 1 93 ? 4.463 0.376 11.178 1.00 89.50 93 ALA A O 1
ATOM 756 N N . GLU A 1 94 ? 5.316 1.174 13.100 1.00 88.31 94 GLU A N 1
ATOM 757 C CA . GLU A 1 94 ? 4.265 2.157 13.336 1.00 88.31 94 GLU A CA 1
ATOM 758 C C . GLU A 1 94 ? 4.104 3.125 12.150 1.00 88.31 94 GLU A C 1
ATOM 760 O O . GLU A 1 94 ? 2.994 3.302 11.648 1.00 88.31 94 GLU A O 1
ATOM 765 N N . SER A 1 95 ? 5.209 3.658 11.617 1.00 86.38 95 SER A N 1
ATOM 766 C CA . SER A 1 95 ? 5.195 4.572 10.466 1.00 86.38 95 SER A CA 1
ATOM 767 C C . SER A 1 95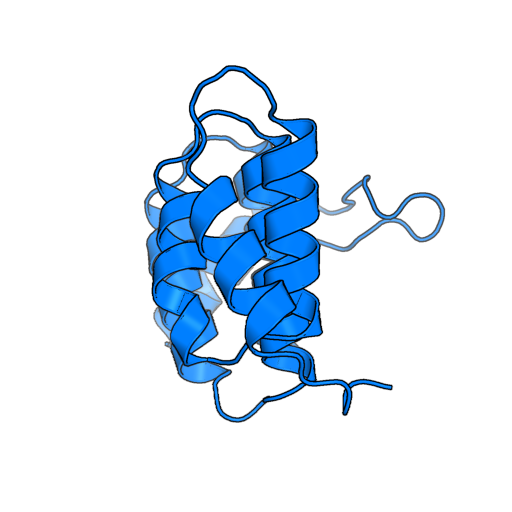 ? 4.551 3.959 9.214 1.00 86.38 95 SER A C 1
ATOM 769 O O . SER A 1 95 ? 3.811 4.643 8.503 1.00 86.38 95 SER A O 1
ATOM 771 N N . ILE A 1 96 ? 4.761 2.662 8.959 1.00 90.88 96 ILE A N 1
ATOM 772 C CA . ILE A 1 96 ? 4.099 1.964 7.851 1.00 90.88 96 ILE A CA 1
ATOM 773 C C . ILE A 1 96 ? 2.628 1.715 8.164 1.00 90.88 96 ILE A C 1
ATOM 775 O O . ILE A 1 96 ? 1.793 1.940 7.288 1.00 90.88 96 ILE A O 1
ATOM 779 N N . LYS A 1 97 ? 2.265 1.334 9.397 1.00 92.62 97 LYS A N 1
ATOM 780 C CA . LYS A 1 97 ? 0.848 1.203 9.778 1.00 92.62 97 LYS A CA 1
ATOM 781 C C . LYS A 1 97 ? 0.067 2.480 9.517 1.00 92.62 97 LYS A C 1
ATOM 783 O O . LYS A 1 97 ? -1.048 2.405 9.008 1.00 92.62 97 LYS A O 1
ATOM 788 N N . TRP A 1 98 ? 0.644 3.645 9.799 1.00 93.19 98 TRP A N 1
ATOM 789 C CA . TRP A 1 98 ? -0.007 4.929 9.533 1.00 93.19 98 TRP A CA 1
ATOM 790 C C . TRP A 1 98 ? -0.318 5.088 8.044 1.00 93.19 98 TRP A C 1
ATOM 792 O O . TRP A 1 98 ? -1.441 5.440 7.674 1.00 93.19 98 TRP A O 1
ATOM 802 N N . ARG A 1 99 ? 0.663 4.770 7.190 1.00 93.25 99 ARG A N 1
ATOM 803 C CA . ARG A 1 99 ? 0.521 4.827 5.732 1.00 93.25 99 ARG A CA 1
ATOM 804 C C . ARG A 1 99 ? -0.488 3.808 5.215 1.00 93.25 99 ARG A C 1
ATOM 806 O O . ARG A 1 99 ? -1.282 4.141 4.343 1.00 93.25 99 ARG A O 1
ATOM 813 N N . LEU A 1 100 ? -0.510 2.602 5.777 1.00 96.31 100 LEU A N 1
ATOM 814 C CA . LEU A 1 100 ? -1.500 1.582 5.442 1.00 96.31 100 LEU A CA 1
ATOM 815 C C . LEU A 1 100 ? -2.911 2.022 5.833 1.00 96.31 100 LEU A C 1
ATOM 817 O O . LEU A 1 100 ? -3.825 1.847 5.039 1.00 96.31 100 LEU A O 1
ATOM 821 N N . ILE A 1 101 ? -3.107 2.632 7.005 1.00 97.44 101 ILE A N 1
ATOM 822 C CA . ILE A 1 101 ? -4.424 3.131 7.430 1.00 97.44 101 ILE A CA 1
ATOM 823 C C . ILE A 1 101 ? -4.916 4.245 6.503 1.00 97.44 101 ILE A C 1
ATOM 825 O O . ILE A 1 101 ? -6.088 4.250 6.116 1.00 97.44 101 ILE A O 1
ATOM 829 N N . GLU A 1 102 ? -4.045 5.187 6.136 1.00 96.12 102 GLU A N 1
ATOM 830 C CA . GLU A 1 102 ? -4.387 6.221 5.156 1.00 96.12 102 GLU A CA 1
ATOM 831 C C . GLU A 1 102 ? -4.742 5.583 3.806 1.00 96.12 102 GLU A C 1
ATOM 833 O O . GLU A 1 102 ? -5.799 5.884 3.251 1.00 96.12 102 GLU A O 1
ATOM 838 N N . LEU A 1 103 ? -3.941 4.631 3.325 1.00 96.62 103 LEU A N 1
ATOM 839 C CA . LEU A 1 103 ? -4.200 3.963 2.057 1.00 96.62 103 LEU A CA 1
ATOM 840 C C . LEU A 1 103 ? -5.525 3.194 2.096 1.00 96.62 103 LEU A C 1
ATOM 842 O O . LEU A 1 103 ? -6.357 3.382 1.216 1.00 96.62 103 LEU A O 1
ATOM 846 N N . ILE A 1 104 ? -5.784 2.400 3.137 1.00 98.06 104 ILE A N 1
ATOM 847 C CA . ILE A 1 104 ? -7.054 1.685 3.333 1.00 98.06 104 ILE A CA 1
ATOM 848 C C . ILE A 1 104 ? -8.222 2.677 3.387 1.00 98.06 104 ILE A C 1
ATOM 850 O O . ILE A 1 104 ? -9.267 2.414 2.791 1.00 98.06 104 ILE A O 1
ATOM 854 N N . SER A 1 105 ? -8.062 3.830 4.046 1.00 97.25 105 SER A N 1
ATOM 855 C CA . SER A 1 105 ? -9.077 4.896 4.066 1.00 97.25 105 SER A CA 1
ATOM 856 C C . SER A 1 105 ? -9.382 5.396 2.655 1.00 97.25 105 SER A C 1
ATOM 858 O O . SER A 1 105 ? -10.547 5.480 2.265 1.00 97.25 105 SER A O 1
ATOM 860 N N . THR A 1 106 ? -8.336 5.657 1.870 1.00 95.38 106 THR A N 1
ATOM 861 C CA . THR A 1 106 ? -8.429 6.121 0.484 1.00 95.38 106 THR A CA 1
ATOM 862 C C . THR A 1 106 ? -9.076 5.076 -0.429 1.00 95.38 106 THR A C 1
ATOM 864 O O . THR A 1 106 ? -10.004 5.408 -1.165 1.00 95.38 106 THR A O 1
ATOM 867 N N . ILE A 1 107 ? -8.651 3.811 -0.359 1.00 97.25 107 ILE A N 1
ATOM 868 C CA . ILE A 1 107 ? -9.207 2.730 -1.186 1.00 97.25 107 ILE A CA 1
ATOM 869 C C . ILE A 1 107 ? -10.660 2.439 -0.802 1.00 97.25 107 ILE A C 1
ATOM 871 O O . ILE A 1 107 ? -11.500 2.257 -1.676 1.00 97.25 107 ILE A O 1
ATOM 875 N N . SER A 1 108 ? -10.991 2.401 0.490 1.00 96.88 108 SER A N 1
ATOM 876 C CA . SER A 1 108 ? -12.348 2.085 0.967 1.00 96.88 108 SER A CA 1
ATOM 877 C C . SER A 1 108 ? -13.330 3.259 0.905 1.00 96.88 108 SER A C 1
ATOM 879 O O . SER A 1 108 ? -14.539 3.057 1.044 1.00 96.88 108 SER A O 1
ATOM 881 N N . GLY A 1 109 ? -12.829 4.490 0.770 1.00 95.62 109 GLY A N 1
ATOM 882 C CA . GLY A 1 109 ? -13.615 5.713 0.936 1.00 95.62 109 GLY A CA 1
ATOM 883 C C . GLY A 1 109 ? -14.116 5.936 2.371 1.00 95.62 109 GLY A C 1
ATOM 884 O O . GLY A 1 109 ? -15.040 6.723 2.584 1.00 95.62 109 GLY A O 1
ATOM 885 N N . LYS A 1 110 ? -13.564 5.233 3.370 1.00 96.38 110 LYS A N 1
ATOM 886 C CA . LYS A 1 110 ? -13.934 5.380 4.785 1.00 96.38 110 LYS A CA 1
ATOM 887 C C . LYS A 1 110 ? -12.976 6.328 5.490 1.00 96.38 110 LYS A C 1
ATOM 889 O O . LYS A 1 110 ? -11.769 6.269 5.308 1.00 96.38 110 LYS A O 1
ATOM 894 N N . ASN A 1 111 ? -13.507 7.165 6.377 1.00 95.44 111 ASN A N 1
ATOM 895 C CA . ASN A 1 111 ? -12.674 7.985 7.250 1.00 95.44 111 ASN A CA 1
ATOM 896 C C . ASN A 1 111 ? -12.188 7.160 8.454 1.00 95.44 111 ASN A C 1
ATOM 898 O O . ASN A 1 111 ? -12.884 7.077 9.474 1.00 95.44 111 ASN A O 1
ATOM 902 N N . LEU A 1 112 ? -10.994 6.573 8.344 1.00 97.25 112 LEU A N 1
ATOM 903 C CA . LEU A 1 112 ? -10.387 5.808 9.436 1.00 97.25 112 LEU A CA 1
ATOM 904 C C . LEU A 1 112 ? -9.517 6.665 10.359 1.00 97.25 112 LEU A C 1
ATOM 906 O O . LEU A 1 112 ? -9.085 6.161 11.378 1.00 97.25 112 LEU A O 1
ATOM 910 N N . GLY A 1 113 ? -9.344 7.965 10.104 1.00 94.31 113 GLY A N 1
ATOM 911 C CA . GLY A 1 113 ? -8.725 8.902 11.053 1.00 94.31 113 GLY A CA 1
ATOM 912 C C . GLY A 1 113 ? -7.294 9.339 10.736 1.00 94.31 113 GLY A C 1
ATOM 913 O O . GLY A 1 113 ? -6.851 10.314 11.339 1.00 94.31 113 GLY A O 1
ATOM 914 N N . MET A 1 114 ? -6.626 8.704 9.768 1.00 94.31 114 MET A N 1
ATOM 915 C CA . MET A 1 114 ? -5.363 9.192 9.196 1.00 94.31 114 MET A CA 1
ATOM 916 C C . MET A 1 114 ? -5.620 9.911 7.870 1.00 94.31 114 MET A C 1
ATOM 918 O O . MET A 1 114 ? -6.478 9.492 7.092 1.00 94.31 114 MET A O 1
ATOM 922 N N . LYS A 1 115 ? -4.879 10.988 7.607 1.00 91.56 115 LYS A N 1
ATOM 923 C CA . LYS A 1 115 ? -4.899 11.722 6.333 1.00 91.56 115 LYS A CA 1
ATOM 924 C C . LYS A 1 115 ? -3.532 12.336 6.041 1.00 91.56 115 LYS A C 1
ATOM 926 O O . LYS A 1 115 ? -2.788 12.642 6.969 1.00 91.56 115 LYS A O 1
ATOM 931 N N . GLU A 1 116 ? -3.235 12.558 4.769 1.00 89.19 116 GLU A N 1
ATOM 932 C CA . GLU A 1 116 ? -2.068 13.335 4.342 1.00 89.19 116 GLU A CA 1
ATOM 933 C C . GLU A 1 116 ? -2.233 14.814 4.749 1.00 89.19 116 GLU A C 1
ATOM 935 O O . GLU A 1 116 ? -3.341 15.373 4.741 1.00 89.19 116 GLU A O 1
ATOM 940 N N . SER A 1 117 ? -1.135 15.453 5.152 1.00 91.62 117 SER A N 1
ATOM 941 C CA . SER A 1 117 ? -1.103 16.888 5.412 1.00 91.62 117 SER A CA 1
ATOM 942 C C . SER A 1 117 ? -1.293 17.653 4.104 1.00 91.62 117 SER A C 1
ATOM 944 O O . SER A 1 117 ? -0.759 17.297 3.058 1.00 91.62 117 SER A O 1
ATOM 946 N N . LYS A 1 118 ? -2.044 18.758 4.164 1.00 89.25 118 LYS A N 1
ATOM 947 C CA . LYS A 1 118 ? -2.266 19.624 2.995 1.00 89.25 118 LYS A CA 1
ATOM 948 C C . LYS A 1 118 ? -0.996 20.340 2.533 1.00 89.25 118 LYS A C 1
ATOM 950 O O . LYS A 1 118 ? -0.931 20.750 1.382 1.00 89.25 118 LYS A O 1
ATOM 955 N N . ASN A 1 119 ? -0.042 20.529 3.443 1.00 90.44 119 ASN A N 1
ATOM 956 C CA . ASN A 1 119 ? 1.191 21.263 3.173 1.00 90.44 119 ASN A CA 1
ATOM 957 C C . ASN A 1 119 ? 2.311 20.332 2.698 1.00 90.44 119 ASN A C 1
ATOM 959 O O . ASN A 1 119 ? 3.178 20.771 1.953 1.00 90.44 119 ASN A O 1
ATOM 963 N N . ASP A 1 120 ? 2.283 19.073 3.140 1.00 85.62 120 ASP A N 1
ATOM 964 C CA . ASP A 1 120 ? 3.297 18.069 2.833 1.00 85.62 120 ASP A CA 1
ATOM 965 C C . ASP A 1 120 ? 2.654 16.667 2.796 1.00 85.62 120 ASP A C 1
ATOM 967 O O . ASP A 1 120 ? 2.335 16.114 3.852 1.00 85.62 120 ASP A O 1
ATOM 971 N N . PRO A 1 121 ? 2.435 16.085 1.604 1.00 78.69 121 PRO A N 1
ATOM 972 C CA . PRO A 1 121 ? 1.823 14.765 1.461 1.00 78.69 121 PRO A CA 1
ATOM 973 C C . PRO A 1 121 ? 2.623 13.606 2.077 1.00 78.69 121 PRO A C 1
ATOM 975 O O . PRO A 1 121 ? 2.058 12.526 2.276 1.00 78.69 121 PRO A O 1
ATOM 978 N N . GLU A 1 122 ? 3.911 13.803 2.386 1.00 80.25 122 GLU A N 1
ATOM 979 C CA . GLU A 1 122 ? 4.725 12.804 3.090 1.00 80.25 122 GLU A CA 1
ATOM 980 C C . GLU A 1 122 ? 4.381 12.742 4.584 1.00 80.25 122 GLU A C 1
ATOM 982 O O . GLU A 1 122 ? 4.554 11.705 5.229 1.00 80.25 122 GLU A O 1
ATOM 987 N N . ILE A 1 123 ? 3.821 13.824 5.134 1.00 86.88 123 ILE A N 1
ATOM 988 C CA . ILE A 1 123 ? 3.426 13.909 6.537 1.00 86.88 123 ILE A CA 1
ATOM 989 C C . ILE A 1 123 ? 1.984 13.430 6.699 1.00 86.88 123 ILE A C 1
ATOM 991 O O . ILE A 1 123 ? 1.039 14.009 6.158 1.00 86.88 123 ILE A O 1
ATOM 995 N N . LEU A 1 124 ? 1.794 12.402 7.525 1.00 90.81 124 LEU A N 1
ATOM 996 C CA . LEU A 1 124 ? 0.475 11.934 7.939 1.00 90.81 124 LEU A CA 1
ATOM 997 C C . LEU A 1 124 ? 0.049 12.603 9.245 1.00 90.81 124 LEU A C 1
ATOM 999 O O . LEU A 1 124 ? 0.832 12.732 10.182 1.00 90.81 124 LEU A O 1
ATOM 1003 N N . ILE A 1 125 ? -1.219 13.000 9.311 1.00 93.19 125 ILE A N 1
ATOM 1004 C CA . ILE A 1 125 ? -1.832 13.617 10.488 1.00 93.19 125 ILE A CA 1
ATOM 1005 C C . ILE A 1 125 ? -3.056 12.811 10.928 1.00 93.19 125 ILE A C 1
ATOM 1007 O O . ILE A 1 125 ? -3.872 12.384 10.106 1.00 93.19 125 ILE A O 1
ATOM 1011 N N . GLY A 1 126 ? -3.203 12.627 12.237 1.00 93.25 126 GLY A N 1
ATOM 1012 C CA . GLY A 1 126 ? -4.298 11.864 12.826 1.00 93.25 126 GLY A CA 1
ATOM 1013 C C . GLY A 1 126 ? -3.992 11.403 14.247 1.00 93.25 126 GLY A C 1
ATOM 1014 O O . GLY A 1 126 ? -2.864 11.509 14.716 1.00 93.25 126 GLY A O 1
ATOM 1015 N N . ASP A 1 127 ? -5.024 10.913 14.927 1.00 94.88 127 ASP A N 1
ATOM 1016 C CA . ASP A 1 127 ? -4.902 10.213 16.208 1.00 94.88 127 ASP A CA 1
ATOM 1017 C C . ASP A 1 127 ? -4.755 8.721 15.900 1.00 94.88 127 ASP A C 1
ATOM 1019 O O . ASP A 1 127 ? -5.717 8.087 15.448 1.00 94.88 127 ASP A O 1
ATOM 1023 N N . ILE A 1 128 ? -3.540 8.195 16.072 1.00 92.56 128 ILE A N 1
ATOM 1024 C CA . ILE A 1 128 ? -3.210 6.839 15.638 1.00 92.56 128 ILE A CA 1
ATOM 1025 C C . ILE A 1 128 ? -4.009 5.776 16.391 1.00 92.56 128 ILE A C 1
ATOM 1027 O O . ILE A 1 128 ? -4.532 4.857 15.762 1.00 92.56 128 ILE A O 1
ATOM 1031 N N . ASP A 1 129 ? -4.184 5.914 17.703 1.00 94.62 129 ASP A N 1
ATOM 1032 C CA . ASP A 1 129 ? -4.889 4.920 18.514 1.00 94.62 129 ASP A CA 1
ATOM 1033 C C . ASP A 1 129 ? -6.347 4.799 18.068 1.00 94.62 129 ASP A C 1
ATOM 1035 O O . ASP A 1 129 ? -6.862 3.703 17.813 1.00 94.62 129 ASP A O 1
ATOM 1039 N N . LYS A 1 130 ? -7.012 5.944 17.865 1.00 96.56 130 LYS A N 1
ATOM 1040 C CA . LYS A 1 130 ? -8.367 5.961 17.300 1.00 96.56 130 LYS A CA 1
ATOM 1041 C C . LYS A 1 130 ? -8.393 5.394 15.886 1.00 96.56 130 LYS A C 1
ATOM 1043 O O . LYS A 1 130 ? -9.378 4.746 15.515 1.00 96.56 130 LYS A O 1
ATOM 1048 N N . ALA A 1 131 ? -7.355 5.650 15.095 1.00 97.19 131 ALA A N 1
ATOM 1049 C CA . ALA A 1 131 ? -7.301 5.194 13.720 1.00 97.19 131 ALA A CA 1
ATOM 1050 C C . ALA A 1 131 ? -7.118 3.677 13.601 1.00 97.19 131 ALA A C 1
ATOM 1052 O O . ALA A 1 131 ? -7.804 3.039 12.799 1.00 97.19 131 ALA A O 1
ATOM 1053 N N . ILE A 1 132 ? -6.296 3.079 14.462 1.00 96.88 132 ILE A N 1
ATOM 1054 C CA . ILE A 1 132 ? -6.133 1.626 14.588 1.00 96.88 132 ILE A CA 1
ATOM 1055 C C . ILE A 1 132 ? -7.465 0.972 14.967 1.00 96.88 132 ILE A C 1
ATOM 1057 O O . ILE A 1 132 ? -7.884 0.015 14.316 1.00 96.88 132 ILE A O 1
ATOM 1061 N N . ILE A 1 133 ? -8.182 1.508 15.963 1.00 97.62 133 ILE A N 1
ATOM 1062 C CA . ILE A 1 133 ? -9.482 0.962 16.393 1.00 97.62 133 ILE A CA 1
ATOM 1063 C C . ILE A 1 133 ? -10.491 0.967 15.236 1.00 97.62 133 ILE A C 1
ATOM 1065 O O . ILE A 1 133 ? -11.149 -0.043 14.970 1.00 97.62 133 ILE A O 1
ATOM 1069 N N . LYS A 1 134 ? -10.607 2.095 14.522 1.00 98.31 134 LYS A N 1
ATOM 1070 C CA . LYS A 1 134 ? -11.506 2.219 13.363 1.00 98.31 134 LYS A CA 1
ATOM 1071 C C . LYS A 1 134 ? -11.119 1.264 12.238 1.00 98.31 134 LYS A C 1
ATOM 1073 O O . LYS A 1 134 ? -12.002 0.629 11.662 1.00 98.31 134 LYS A O 1
ATOM 1078 N N . THR A 1 135 ? -9.824 1.150 11.955 1.00 98.38 135 THR A N 1
ATOM 1079 C CA . THR A 1 135 ? -9.296 0.278 10.899 1.00 98.38 135 THR A CA 1
ATOM 1080 C C . THR A 1 135 ? -9.558 -1.186 11.222 1.00 98.38 135 THR A C 1
ATOM 1082 O O . THR A 1 135 ? -10.142 -1.880 10.399 1.00 98.38 135 THR A O 1
ATOM 1085 N N . ASN A 1 136 ? -9.259 -1.638 12.443 1.00 98.06 136 ASN A N 1
ATOM 1086 C CA . ASN A 1 136 ? -9.547 -3.004 12.890 1.00 98.06 136 ASN A CA 1
ATOM 1087 C C . ASN A 1 136 ? -11.038 -3.343 12.773 1.00 98.06 136 ASN A C 1
ATOM 1089 O O . ASN A 1 136 ? -11.394 -4.405 12.267 1.00 98.06 136 ASN A O 1
ATOM 1093 N N . LYS A 1 137 ? -11.920 -2.426 13.194 1.00 98.25 137 LYS A N 1
ATOM 1094 C CA . LYS A 1 137 ? -13.371 -2.618 13.077 1.00 98.25 137 LYS A CA 1
ATOM 1095 C C . LYS A 1 137 ? -13.818 -2.731 11.619 1.00 98.25 137 LYS A C 1
ATOM 1097 O O . LYS A 1 137 ? -14.688 -3.540 11.323 1.00 98.25 137 LYS A O 1
ATOM 1102 N N . PHE A 1 138 ? -13.249 -1.925 10.726 1.00 98.31 138 PHE A N 1
ATOM 1103 C CA . PHE A 1 138 ? -13.558 -1.977 9.300 1.00 98.31 138 PHE A CA 1
ATOM 1104 C C . PHE A 1 138 ? -13.051 -3.273 8.658 1.00 98.31 138 PHE A C 1
ATOM 1106 O O . PHE A 1 138 ? -13.835 -3.978 8.032 1.00 98.31 138 PHE A O 1
ATOM 1113 N N . LEU A 1 139 ? -11.785 -3.635 8.872 1.00 97.75 139 LEU A N 1
ATOM 1114 C CA . LEU A 1 139 ? -11.173 -4.838 8.300 1.00 97.75 139 LEU A CA 1
ATOM 1115 C C . LEU A 1 139 ? -11.819 -6.143 8.791 1.00 97.75 139 LEU A C 1
ATOM 1117 O O . LEU A 1 139 ? -11.743 -7.153 8.098 1.00 97.75 139 LEU A O 1
ATOM 1121 N N . ALA A 1 140 ? -12.486 -6.132 9.948 1.00 97.19 140 ALA A N 1
ATOM 1122 C CA . ALA A 1 140 ? -13.288 -7.259 10.427 1.00 97.19 140 ALA A CA 1
ATOM 1123 C C . ALA A 1 140 ? -14.577 -7.502 9.611 1.00 97.19 140 ALA A C 1
ATOM 1125 O O . ALA A 1 140 ? -15.194 -8.552 9.760 1.00 97.19 140 ALA A O 1
ATOM 1126 N N . THR A 1 141 ? -15.000 -6.543 8.777 1.00 95.62 141 THR A N 1
ATOM 1127 C CA . THR A 1 141 ? -16.208 -6.643 7.929 1.00 95.62 141 THR A CA 1
ATOM 1128 C C . THR A 1 141 ? -15.933 -7.077 6.489 1.00 95.62 141 THR A C 1
ATOM 1130 O O . THR A 1 141 ? -16.882 -7.269 5.731 1.00 95.62 141 THR A O 1
ATOM 1133 N N . ILE A 1 142 ? -14.656 -7.200 6.121 1.00 91.19 142 ILE A N 1
ATOM 1134 C CA . ILE A 1 142 ? -14.169 -7.570 4.785 1.00 91.19 142 ILE A CA 1
ATOM 1135 C C . ILE A 1 142 ? -13.538 -8.952 4.859 1.00 91.19 142 ILE A C 1
ATOM 1137 O O . ILE A 1 142 ? -12.842 -9.212 5.872 1.00 91.19 142 ILE A O 1
#

Sequence (142 aa):
MGKLRCEYALSLAFSYVHNDNDYDYIREVCLYVIGWIGDSSCLPLIKDKLTNENNLKIKIAAGSAMRQIFWRSPNCQYEVLCLLKDVYYSENAESIKWRLIELISTISGKNLGMKESKNDPEILIGDIDKAIIKTNKFLATI

Secondary structure (DSSP, 8-state):
------HHHHHHHHHHTT--SS-HHHHHHHHHHHHHH--GGGHHHHHHHHHS---HHHHHHHHHHHHHHHHH-GGGHHHHHHHHHHHHHH---HHHHHHHHHHHHHHHT---SEEE-SS-TTSEEE-HHHHHHHHHHHHTT-

pLDDT: mean 91.77, std 8.87, range [41.44, 98.38]